Protein AF-A0A0X3P9R0-F1 (afdb_monomer)

Foldseek 3Di:
DVVLVVVLVVLVVVLVVLVCVQVALPLPQGHLPPRVLPPDDNVLSVLLVVLSVQLSVLSVVLSVLSVVVVVDPDDDPVSVVSSVVSNCSSVVSNVVSVLSSCVVPPPCNVVVVVVVVVVVVVVVVVVVVVVVVVVVVVPPPPPPPDD

Mean predicted aligned error: 10.36 Å

Solvent-accessible surface area (backbone atoms only — not comparable to full-atom values): 8253 Å² total; per-residue (Å²): 113,66,70,62,52,51,53,46,51,54,49,51,51,51,52,52,52,51,53,47,57,68,69,43,47,75,77,82,54,37,33,65,87,76,44,36,50,77,79,50,70,41,68,61,51,51,48,30,54,50,31,38,52,54,13,49,53,35,42,51,54,39,51,52,51,46,55,50,58,71,76,41,94,74,80,60,73,67,58,57,53,51,40,52,52,38,44,54,50,14,51,49,35,34,50,51,21,54,50,58,48,43,63,76,71,45,95,56,55,68,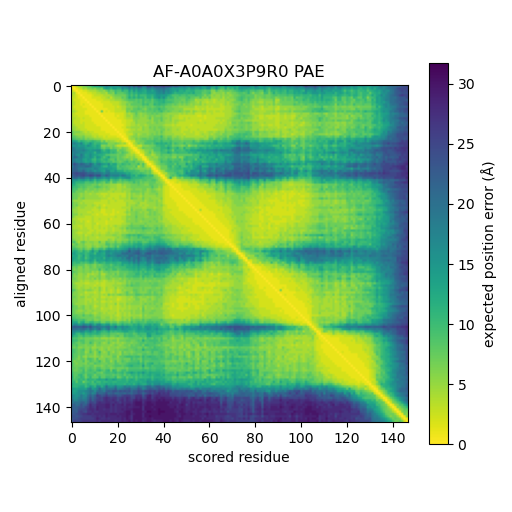61,54,54,49,53,52,50,50,52,52,52,52,52,51,53,53,51,51,56,53,51,48,55,57,55,61,65,74,62,76,72,78,81,75,82,79,130

Radius of gyration: 20.5 Å; Cα contacts (8 Å, |Δi|>4): 85; chains: 1; bounding box: 44×24×81 Å

Organism: Schistocephalus solidus (NCBI:txid70667)

pLDDT: mean 75.78, std 11.13, range [46.41, 90.31]

Structure (mmCIF, N/CA/C/O backbone):
data_AF-A0A0X3P9R0-F1
#
_entry.id   AF-A0A0X3P9R0-F1
#
loop_
_atom_site.group_PDB
_atom_site.id
_atom_site.type_symbol
_atom_site.label_atom_id
_atom_site.label_alt_id
_atom_site.label_comp_id
_atom_site.label_asym_id
_atom_site.label_entity_id
_atom_site.label_seq_id
_atom_site.pdbx_PDB_ins_code
_atom_site.Cartn_x
_atom_site.Cartn_y
_atom_site.Cartn_z
_atom_site.occupancy
_atom_site.B_iso_or_equiv
_atom_site.auth_seq_id
_atom_site.auth_comp_id
_atom_site.auth_asym_id
_atom_site.auth_atom_id
_atom_site.pdbx_PDB_model_num
ATOM 1 N N . MET A 1 1 ? -16.005 3.089 19.175 1.00 57.28 1 MET A N 1
ATOM 2 C CA . MET A 1 1 ? -16.388 3.421 17.779 1.00 57.28 1 MET A CA 1
ATOM 3 C C . MET A 1 1 ? -15.313 4.230 17.046 1.00 57.28 1 MET A C 1
ATOM 5 O O . MET A 1 1 ? -15.153 4.011 15.851 1.00 57.28 1 MET A O 1
ATOM 9 N N . GLU A 1 2 ? -14.533 5.092 17.715 1.00 67.56 2 GLU A N 1
ATOM 10 C CA . GLU A 1 2 ? -13.484 5.908 17.062 1.00 67.56 2 GLU A CA 1
ATOM 11 C C . GLU A 1 2 ? -12.408 5.100 16.326 1.00 67.56 2 GLU A C 1
ATOM 13 O O . GLU A 1 2 ? -12.072 5.442 15.196 1.00 67.56 2 GLU A O 1
ATOM 18 N N . MET A 1 3 ? -11.936 3.975 16.881 1.00 68.56 3 MET A N 1
ATOM 19 C CA . MET A 1 3 ? -10.910 3.155 16.212 1.00 68.56 3 MET A CA 1
ATOM 20 C C . MET A 1 3 ? -11.367 2.575 14.863 1.00 68.56 3 MET A C 1
ATOM 22 O O . MET A 1 3 ? -10.569 2.466 13.933 1.00 68.56 3 MET A O 1
ATOM 26 N N . ARG A 1 4 ? -12.658 2.237 14.721 1.00 69.00 4 ARG A N 1
ATOM 27 C CA . ARG A 1 4 ? -13.222 1.744 13.449 1.00 69.00 4 ARG A CA 1
ATOM 28 C C . ARG A 1 4 ? -13.323 2.852 12.402 1.00 69.00 4 ARG A C 1
ATOM 30 O O . ARG A 1 4 ? -13.057 2.610 11.233 1.00 69.00 4 ARG A O 1
ATOM 37 N N . ARG A 1 5 ? -13.659 4.074 12.825 1.00 73.81 5 ARG A N 1
ATOM 38 C CA . ARG A 1 5 ? -13.727 5.238 11.930 1.00 73.81 5 ARG A CA 1
ATOM 39 C C . ARG A 1 5 ? -12.346 5.633 11.418 1.00 73.81 5 ARG A C 1
ATOM 41 O O . ARG A 1 5 ? -12.196 5.830 10.223 1.00 73.81 5 ARG A O 1
ATOM 48 N N . LEU A 1 6 ? -11.348 5.676 12.302 1.00 76.94 6 LEU A N 1
ATOM 49 C CA . LEU A 1 6 ? -9.957 5.953 11.933 1.00 76.94 6 LEU A CA 1
ATOM 50 C C . LEU A 1 6 ? -9.409 4.908 10.960 1.00 76.94 6 LEU A C 1
ATOM 52 O O . LEU A 1 6 ? -8.837 5.254 9.936 1.00 76.94 6 LEU A O 1
ATOM 56 N N . THR A 1 7 ? -9.609 3.620 11.243 1.00 77.50 7 THR A N 1
ATOM 57 C CA . THR A 1 7 ? -9.135 2.569 10.329 1.00 77.50 7 THR A CA 1
ATOM 58 C C . THR A 1 7 ? -9.806 2.659 8.960 1.00 77.50 7 THR A C 1
ATOM 60 O O . THR A 1 7 ? -9.104 2.581 7.958 1.00 77.50 7 THR A O 1
ATOM 63 N N . ALA A 1 8 ? -11.114 2.923 8.896 1.00 78.94 8 ALA A N 1
ATOM 64 C CA . ALA A 1 8 ? -11.813 3.122 7.628 1.00 78.94 8 ALA A CA 1
ATOM 65 C C . ALA A 1 8 ? -11.324 4.363 6.856 1.00 78.94 8 ALA A C 1
ATOM 67 O O . ALA A 1 8 ? -11.149 4.291 5.641 1.00 78.94 8 ALA A O 1
ATOM 68 N N . THR A 1 9 ? -11.061 5.491 7.531 1.00 81.94 9 THR A N 1
ATOM 69 C CA . THR A 1 9 ? -10.551 6.699 6.860 1.00 81.94 9 THR A CA 1
ATOM 70 C C . THR A 1 9 ? -9.126 6.513 6.352 1.00 81.94 9 THR A C 1
ATOM 72 O O . THR A 1 9 ? -8.854 6.865 5.207 1.00 81.94 9 THR A O 1
ATOM 75 N N . LEU A 1 10 ? -8.232 5.909 7.146 1.00 81.94 10 LEU A N 1
ATOM 76 C CA . LEU A 1 10 ? -6.874 5.584 6.698 1.00 81.94 10 LEU A CA 1
ATOM 77 C C . LEU A 1 10 ? -6.894 4.636 5.493 1.00 81.94 10 LEU A C 1
ATOM 79 O O . LEU A 1 10 ? -6.140 4.838 4.544 1.00 81.94 10 LEU A O 1
ATOM 83 N N . LEU A 1 11 ? -7.766 3.625 5.510 1.00 82.06 11 LEU A N 1
ATOM 84 C CA . LEU A 1 11 ? -7.878 2.657 4.421 1.00 82.06 11 LEU A CA 1
ATOM 85 C C . LEU A 1 11 ? -8.442 3.309 3.151 1.00 82.06 11 LEU A C 1
ATOM 87 O O . LEU A 1 11 ? -7.926 3.068 2.064 1.00 82.06 11 LEU A O 1
ATOM 91 N N . GLY A 1 12 ? -9.416 4.214 3.287 1.00 84.94 12 GLY A N 1
ATOM 92 C CA . GLY A 1 12 ? -9.910 5.033 2.178 1.00 84.94 12 GLY A CA 1
ATOM 93 C C . GLY A 1 12 ? -8.824 5.918 1.555 1.00 84.94 12 GLY A C 1
ATOM 94 O O . GLY A 1 12 ? -8.697 5.953 0.333 1.00 84.94 12 GLY A O 1
ATOM 95 N N . ILE A 1 13 ? -7.997 6.576 2.378 1.00 85.81 13 ILE A N 1
ATOM 96 C CA . ILE A 1 13 ? -6.853 7.381 1.909 1.00 85.81 13 ILE A CA 1
ATOM 97 C C . ILE A 1 13 ? -5.813 6.499 1.202 1.00 85.81 13 ILE A C 1
ATOM 99 O O . ILE A 1 13 ? -5.268 6.887 0.172 1.00 85.81 13 ILE A O 1
ATOM 103 N N . ALA A 1 14 ? -5.542 5.301 1.725 1.00 84.56 14 ALA A N 1
ATOM 104 C CA . ALA A 1 14 ? -4.620 4.367 1.087 1.00 84.56 14 ALA A CA 1
ATOM 105 C C . ALA A 1 14 ? -5.130 3.937 -0.299 1.00 84.56 14 ALA A C 1
ATOM 107 O O . ALA A 1 14 ? -4.380 3.976 -1.271 1.00 84.56 14 ALA A O 1
ATOM 108 N N . VAL A 1 15 ? -6.415 3.590 -0.410 1.00 87.50 15 VAL A N 1
ATOM 109 C CA . VAL A 1 15 ? -7.053 3.212 -1.679 1.00 87.50 15 VAL A CA 1
ATOM 110 C C . VAL A 1 15 ? -6.988 4.352 -2.696 1.00 87.50 15 VAL A C 1
ATOM 112 O O . VAL A 1 15 ? -6.581 4.120 -3.834 1.00 87.50 15 VAL A O 1
ATOM 115 N N . THR A 1 16 ? -7.331 5.585 -2.312 1.00 86.38 16 THR A N 1
ATOM 116 C CA . THR A 1 16 ? -7.251 6.732 -3.232 1.00 86.38 16 THR A CA 1
ATOM 117 C C . THR A 1 16 ? -5.818 7.023 -3.656 1.00 86.38 16 THR A C 1
ATOM 119 O O . THR A 1 16 ? -5.587 7.288 -4.834 1.00 86.38 16 THR A O 1
ATOM 122 N N . ALA A 1 17 ? -4.844 6.901 -2.751 1.00 84.81 17 ALA A N 1
ATOM 123 C CA . ALA A 1 17 ? -3.431 7.041 -3.088 1.00 84.81 17 ALA A CA 1
ATOM 124 C C . ALA A 1 17 ? -2.962 5.971 -4.090 1.00 84.81 17 ALA A C 1
ATOM 126 O O . ALA A 1 17 ? -2.243 6.300 -5.031 1.00 84.81 17 ALA A O 1
ATOM 127 N N . ILE A 1 18 ? -3.400 4.713 -3.943 1.00 84.38 18 ILE A N 1
ATOM 128 C CA . ILE A 1 18 ? -3.078 3.629 -4.889 1.00 84.38 18 ILE A CA 1
ATOM 129 C C . ILE A 1 18 ? -3.727 3.882 -6.257 1.00 84.38 18 ILE A C 1
ATOM 131 O O . ILE A 1 18 ? -3.080 3.692 -7.286 1.00 84.38 18 ILE A O 1
ATOM 135 N N . ILE A 1 19 ? -4.978 4.351 -6.289 1.00 85.69 19 ILE A N 1
ATOM 136 C CA . ILE A 1 19 ? -5.662 4.723 -7.539 1.00 85.69 19 ILE A CA 1
ATOM 137 C C . ILE A 1 19 ? -4.919 5.868 -8.233 1.00 85.69 19 ILE A C 1
ATOM 139 O O . ILE A 1 19 ? -4.656 5.788 -9.432 1.00 85.69 19 ILE A O 1
ATOM 143 N N . LEU A 1 20 ? -4.536 6.909 -7.487 1.00 85.50 20 LEU A N 1
ATOM 144 C CA . LEU A 1 20 ? -3.727 8.003 -8.020 1.00 85.50 20 LEU A CA 1
ATOM 145 C C . LEU A 1 20 ? -2.391 7.488 -8.548 1.00 85.50 20 LEU A C 1
ATOM 147 O O . LEU A 1 20 ? -2.002 7.867 -9.646 1.00 85.50 20 LEU A O 1
ATOM 151 N N . ALA A 1 21 ? -1.714 6.603 -7.814 1.00 82.00 21 ALA A N 1
ATOM 152 C CA . ALA A 1 21 ? -0.465 6.004 -8.265 1.00 82.00 21 ALA A CA 1
ATOM 153 C C . ALA A 1 21 ? -0.650 5.277 -9.606 1.00 82.00 21 ALA A C 1
ATOM 155 O O . ALA A 1 21 ? 0.166 5.462 -10.500 1.00 82.00 21 ALA A O 1
ATOM 156 N N . LEU A 1 22 ? -1.737 4.523 -9.798 1.00 80.88 22 LEU A N 1
ATOM 157 C CA . LEU A 1 22 ? -2.039 3.869 -11.079 1.00 80.88 22 LEU A CA 1
ATOM 158 C C . LEU A 1 22 ? -2.375 4.857 -12.207 1.00 80.88 22 LEU A C 1
ATOM 160 O O . LEU A 1 22 ? -2.050 4.587 -13.360 1.00 80.88 22 LEU A O 1
ATOM 164 N N . ALA A 1 23 ? -3.019 5.981 -11.890 1.00 79.81 23 ALA A N 1
ATOM 165 C CA . ALA A 1 23 ? -3.414 6.988 -12.874 1.00 79.81 23 ALA A CA 1
ATOM 166 C C . ALA A 1 23 ? -2.266 7.933 -13.278 1.00 79.81 23 ALA A C 1
ATOM 168 O O . ALA A 1 23 ? -2.246 8.451 -14.395 1.00 79.81 23 ALA A O 1
ATOM 169 N N . LEU A 1 24 ? -1.317 8.187 -12.374 1.00 80.25 24 LEU A N 1
ATOM 170 C CA . LEU A 1 24 ? -0.219 9.126 -12.585 1.00 80.25 24 LEU A CA 1
ATOM 171 C C . LEU A 1 24 ? 0.825 8.531 -13.547 1.00 80.25 24 LEU A C 1
ATOM 173 O O . LEU A 1 24 ? 1.422 7.497 -13.249 1.00 80.25 24 LEU A O 1
ATOM 177 N N . PRO A 1 25 ? 1.163 9.209 -14.660 1.00 67.88 25 PRO A N 1
ATOM 178 C CA . PRO A 1 25 ? 2.139 8.719 -15.634 1.00 67.88 25 PRO A CA 1
ATOM 179 C C . PRO A 1 25 ? 3.598 8.967 -15.204 1.00 67.88 25 PRO A C 1
ATOM 181 O O . PRO A 1 25 ? 4.482 9.087 -16.047 1.00 67.88 25 PRO A O 1
ATOM 184 N N . HIS A 1 26 ? 3.882 9.085 -13.906 1.00 68.88 26 HIS A N 1
ATOM 185 C CA . HIS A 1 26 ? 5.189 9.527 -13.401 1.00 68.88 26 HIS A CA 1
ATOM 186 C C . HIS A 1 26 ? 6.062 8.393 -12.857 1.00 68.88 26 HIS A C 1
ATOM 188 O O . HIS A 1 26 ? 6.948 8.607 -12.037 1.00 68.88 26 HIS A O 1
ATOM 194 N N . TRP A 1 27 ? 5.854 7.171 -13.345 1.00 68.94 27 TRP A N 1
ATOM 195 C CA . TRP A 1 27 ? 6.602 6.009 -12.871 1.00 68.94 27 TRP A CA 1
ATOM 196 C C . TRP A 1 27 ? 8.063 5.993 -13.349 1.00 68.94 27 TRP A C 1
ATOM 198 O O . TRP A 1 27 ? 8.844 5.199 -12.837 1.00 68.94 27 TRP A O 1
ATOM 208 N N . GLY A 1 28 ? 8.442 6.849 -14.309 1.00 62.66 28 GLY A N 1
ATOM 209 C CA . GLY A 1 28 ? 9.772 6.923 -14.939 1.00 62.66 28 GLY A CA 1
ATOM 210 C C . GLY A 1 28 ? 9.808 6.444 -16.402 1.00 62.66 28 GLY A C 1
ATOM 211 O O . GLY A 1 28 ? 10.747 6.738 -17.125 1.00 62.66 28 GLY A O 1
ATOM 212 N N . CYS A 1 29 ? 8.765 5.743 -16.857 1.00 64.44 29 CYS A N 1
ATOM 213 C CA . CYS A 1 29 ? 8.534 5.299 -18.250 1.00 64.44 29 CYS A CA 1
ATOM 214 C C . CYS A 1 29 ? 7.249 5.902 -18.842 1.00 64.44 29 CYS A C 1
ATOM 216 O O . CYS A 1 29 ? 6.735 5.407 -19.843 1.00 64.44 29 CYS A O 1
ATOM 218 N N . GLY A 1 30 ? 6.663 6.899 -18.179 1.00 70.94 30 GLY A N 1
ATOM 219 C CA . GLY A 1 30 ? 5.283 7.300 -18.427 1.00 70.94 30 GLY A CA 1
ATOM 220 C C . GLY A 1 30 ? 4.288 6.453 -17.624 1.00 70.94 30 GLY A C 1
ATOM 221 O O . GLY A 1 30 ? 4.521 6.110 -16.462 1.00 70.94 30 GLY A O 1
ATOM 222 N N . ASN A 1 31 ? 3.169 6.115 -18.265 1.00 71.50 31 ASN A N 1
ATOM 223 C CA . ASN A 1 31 ? 2.088 5.326 -17.678 1.00 71.50 31 ASN A CA 1
ATOM 224 C C . ASN A 1 31 ? 2.497 3.854 -17.455 1.00 71.50 31 ASN A C 1
ATOM 226 O O . ASN A 1 31 ? 3.024 3.213 -18.373 1.00 71.50 31 ASN A O 1
ATOM 230 N N . LEU A 1 32 ? 2.229 3.318 -16.258 1.00 67.25 32 LEU A N 1
ATOM 231 C CA . LEU A 1 32 ? 2.606 1.955 -15.859 1.00 67.25 32 LEU A CA 1
ATOM 232 C C . LEU A 1 32 ? 1.939 0.896 -16.753 1.00 67.25 32 LEU A C 1
ATOM 234 O O . LEU A 1 32 ? 2.570 -0.099 -17.102 1.00 67.25 32 LEU A O 1
ATOM 238 N N . ILE A 1 33 ? 0.690 1.150 -17.155 1.00 67.50 33 ILE A N 1
ATOM 239 C CA . ILE A 1 33 ? -0.164 0.206 -17.890 1.00 67.50 33 ILE A CA 1
ATOM 240 C C . ILE A 1 33 ? 0.180 0.160 -19.389 1.00 67.50 33 ILE A C 1
ATOM 242 O O . ILE A 1 33 ? 0.228 -0.915 -19.978 1.00 67.50 33 ILE A O 1
ATOM 246 N N . GLU A 1 34 ? 0.452 1.306 -20.017 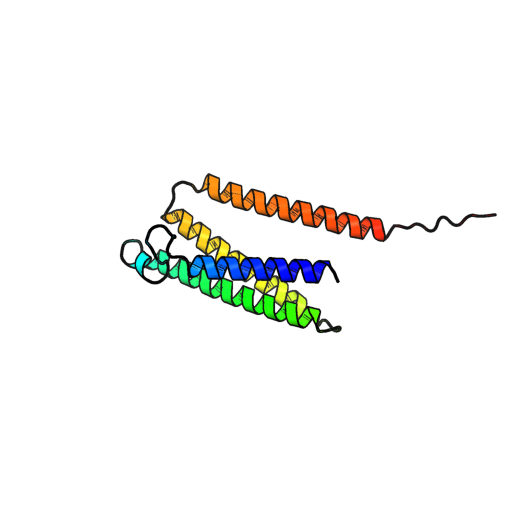1.00 62.41 34 GLU A N 1
ATOM 247 C CA . GLU A 1 34 ? 0.596 1.389 -21.483 1.00 62.41 34 GLU A CA 1
ATOM 248 C C . GLU A 1 34 ? 2.029 1.590 -21.979 1.00 62.41 34 GLU A C 1
ATOM 250 O O . GLU A 1 34 ? 2.418 1.033 -23.009 1.00 62.41 34 GLU A O 1
ATOM 255 N N . ASN A 1 35 ? 2.820 2.413 -21.291 1.00 61.00 35 ASN A N 1
ATOM 256 C CA . ASN A 1 35 ? 4.091 2.900 -21.834 1.00 61.00 35 ASN A CA 1
ATOM 257 C C . ASN A 1 35 ? 5.288 2.118 -21.290 1.00 61.00 35 ASN A C 1
ATOM 259 O O . ASN A 1 35 ? 6.243 1.850 -22.016 1.00 61.00 35 ASN A O 1
ATOM 263 N N . CYS A 1 36 ? 5.200 1.652 -20.046 1.00 62.69 36 CYS A N 1
ATOM 264 C CA . CYS A 1 36 ? 6.263 0.889 -19.401 1.00 62.69 36 CYS A CA 1
ATOM 265 C C . CYS A 1 36 ? 6.571 -0.491 -20.026 1.00 62.69 36 CYS A C 1
ATOM 267 O O . CYS A 1 36 ? 7.752 -0.820 -20.155 1.00 62.69 36 CYS A O 1
ATOM 269 N N . PRO A 1 37 ? 5.582 -1.278 -20.499 1.00 59.31 37 PRO A N 1
ATOM 270 C CA . PRO A 1 37 ? 5.850 -2.570 -21.133 1.00 59.31 37 PRO A CA 1
ATOM 271 C C . PRO A 1 37 ? 6.609 -2.452 -22.465 1.00 59.31 37 PRO A C 1
ATOM 273 O O . PRO A 1 37 ? 7.136 -3.430 -22.977 1.00 59.31 37 PRO A O 1
ATOM 276 N N . ARG A 1 38 ? 6.671 -1.282 -23.107 1.00 59.56 38 ARG A N 1
ATOM 277 C CA . ARG A 1 38 ? 7.262 -1.187 -24.452 1.00 59.56 38 ARG A CA 1
ATOM 278 C C . ARG A 1 38 ? 8.796 -1.189 -24.473 1.00 59.56 38 ARG A C 1
ATOM 280 O O . ARG A 1 38 ? 9.337 -1.476 -25.534 1.00 59.56 38 ARG A O 1
ATOM 287 N N . GLY A 1 39 ? 9.476 -0.929 -23.350 1.00 58.59 39 GLY A N 1
ATOM 288 C CA . GLY A 1 39 ? 10.934 -0.718 -23.324 1.00 58.59 39 GLY A CA 1
ATOM 289 C C . GLY A 1 39 ? 11.779 -1.627 -22.416 1.00 58.59 39 GLY A C 1
ATOM 290 O O . GLY A 1 39 ? 12.997 -1.596 -22.543 1.00 58.59 39 GLY A O 1
ATOM 291 N N . TYR A 1 40 ? 11.193 -2.413 -21.505 1.00 59.50 40 TYR A N 1
ATOM 292 C CA . TYR A 1 40 ? 11.924 -3.232 -20.513 1.00 59.50 40 TYR A CA 1
ATOM 293 C C . TYR A 1 40 ? 11.124 -4.494 -20.137 1.00 59.50 40 TYR A C 1
ATOM 295 O O . TYR A 1 40 ? 9.927 -4.499 -20.422 1.00 59.50 40 TYR A O 1
ATOM 303 N N . ASP A 1 41 ? 11.767 -5.510 -19.519 1.00 66.88 41 ASP A N 1
ATOM 304 C CA . ASP A 1 41 ? 11.221 -6.807 -19.036 1.00 66.88 41 ASP A CA 1
ATOM 305 C C . ASP A 1 41 ? 9.682 -6.811 -18.938 1.00 66.88 41 ASP A C 1
ATOM 307 O O . ASP A 1 41 ? 9.099 -6.533 -17.881 1.00 66.88 41 ASP A O 1
ATOM 311 N N . ARG A 1 42 ? 9.020 -7.099 -20.070 1.00 71.00 42 ARG A N 1
ATOM 312 C CA . ARG A 1 42 ? 7.563 -6.958 -20.225 1.00 71.00 42 ARG A CA 1
ATOM 313 C C . ARG A 1 42 ? 6.820 -7.742 -19.165 1.00 71.00 42 ARG A C 1
ATOM 315 O O . ARG A 1 42 ? 5.899 -7.222 -18.541 1.00 71.00 42 ARG A O 1
ATOM 322 N N . ASP A 1 43 ? 7.275 -8.962 -18.939 1.00 76.38 43 ASP A N 1
ATOM 323 C CA . ASP A 1 43 ? 6.620 -9.918 -18.060 1.00 76.38 43 ASP A CA 1
ATOM 324 C C . ASP A 1 43 ? 6.668 -9.461 -16.598 1.00 76.38 43 ASP A C 1
ATOM 326 O O . ASP A 1 43 ? 5.675 -9.573 -15.880 1.00 76.38 43 ASP A O 1
ATOM 330 N N . ALA A 1 44 ? 7.777 -8.851 -16.164 1.00 76.94 44 ALA A N 1
ATOM 331 C CA . ALA A 1 44 ? 7.912 -8.336 -14.804 1.00 76.94 44 ALA A CA 1
ATOM 332 C C . ALA A 1 44 ? 7.008 -7.117 -14.563 1.00 76.94 44 ALA A C 1
ATOM 334 O O . ALA A 1 44 ? 6.349 -7.028 -13.529 1.00 76.94 44 ALA A O 1
ATOM 335 N N . ILE A 1 45 ? 6.939 -6.190 -15.521 1.00 79.38 45 ILE A N 1
ATOM 336 C CA . ILE A 1 45 ? 6.108 -4.981 -15.409 1.00 79.38 45 ILE A CA 1
ATOM 337 C C . ILE A 1 45 ? 4.617 -5.336 -15.444 1.00 79.38 45 ILE A C 1
ATOM 339 O O . ILE A 1 45 ? 3.838 -4.799 -14.655 1.00 79.38 45 ILE A O 1
ATOM 343 N N . ILE A 1 46 ? 4.221 -6.264 -16.318 1.00 80.81 46 ILE A N 1
ATOM 344 C CA . ILE A 1 46 ? 2.841 -6.754 -16.392 1.00 80.81 46 ILE A CA 1
ATOM 345 C C . ILE A 1 46 ? 2.464 -7.472 -15.092 1.00 80.81 46 ILE A C 1
ATOM 347 O O . ILE A 1 46 ? 1.382 -7.226 -14.559 1.00 80.81 46 ILE A O 1
ATOM 351 N N . ALA A 1 47 ? 3.361 -8.293 -14.534 1.00 84.50 47 ALA A N 1
ATOM 352 C CA . ALA A 1 47 ? 3.135 -8.943 -13.247 1.00 84.50 47 ALA A CA 1
ATOM 353 C C . ALA A 1 47 ? 2.946 -7.922 -12.111 1.00 84.50 47 ALA A C 1
ATOM 355 O O . ALA A 1 47 ? 2.008 -8.053 -11.328 1.00 84.50 47 ALA A O 1
ATOM 356 N N . VAL A 1 48 ? 3.774 -6.872 -12.048 1.00 85.31 48 VAL A N 1
ATOM 357 C CA . VAL A 1 48 ? 3.622 -5.774 -11.074 1.00 85.31 48 VAL A CA 1
ATOM 358 C C . VAL A 1 48 ? 2.268 -5.081 -11.228 1.00 85.31 48 VAL A C 1
ATOM 360 O O . VAL A 1 48 ? 1.573 -4.874 -10.234 1.00 85.31 48 VAL A O 1
ATOM 363 N N . ALA A 1 49 ? 1.867 -4.744 -12.456 1.00 85.00 49 ALA A N 1
ATOM 364 C CA . ALA A 1 49 ? 0.580 -4.105 -12.710 1.00 85.00 49 ALA A CA 1
ATOM 365 C C . ALA A 1 49 ? -0.593 -5.005 -12.285 1.00 85.00 49 ALA A C 1
ATOM 367 O O . ALA A 1 49 ? -1.511 -4.542 -11.609 1.00 85.00 49 ALA A O 1
ATOM 368 N N . ALA A 1 50 ? -0.537 -6.301 -12.604 1.00 86.50 50 ALA A N 1
ATOM 369 C CA . ALA A 1 50 ? -1.547 -7.271 -12.192 1.00 86.50 50 ALA A CA 1
ATOM 370 C C . ALA A 1 50 ? -1.628 -7.401 -10.661 1.00 86.50 50 ALA A C 1
ATOM 372 O O . ALA A 1 50 ? -2.720 -7.350 -10.098 1.00 86.50 50 ALA A O 1
ATOM 373 N N . LEU A 1 51 ? -0.484 -7.500 -9.977 1.00 86.31 51 LEU A N 1
ATOM 374 C CA . LEU A 1 51 ? -0.412 -7.564 -8.513 1.00 86.31 51 LEU A CA 1
ATOM 375 C C . LEU A 1 51 ? -1.006 -6.311 -7.853 1.00 86.31 51 LEU A C 1
ATOM 377 O O . LEU A 1 51 ? -1.750 -6.434 -6.879 1.00 86.31 51 LEU A O 1
ATOM 381 N N . LEU A 1 52 ? -0.735 -5.118 -8.398 1.00 86.81 52 LEU A N 1
ATOM 382 C CA . LEU A 1 52 ? -1.321 -3.866 -7.910 1.00 86.81 52 LEU A CA 1
ATOM 383 C C . LEU A 1 52 ? -2.840 -3.830 -8.089 1.00 86.81 52 LEU A C 1
ATOM 385 O O . LEU A 1 52 ? -3.548 -3.439 -7.164 1.00 86.81 52 LEU A O 1
ATOM 389 N N . ILE A 1 53 ? -3.350 -4.262 -9.245 1.00 88.56 53 ILE A N 1
ATOM 390 C CA . ILE A 1 53 ? -4.793 -4.279 -9.526 1.00 88.56 53 ILE A CA 1
ATOM 391 C C . ILE A 1 53 ? -5.512 -5.286 -8.618 1.00 88.56 53 ILE A C 1
ATOM 393 O O . ILE A 1 53 ? -6.530 -4.947 -8.016 1.00 88.56 53 ILE A O 1
ATOM 397 N N . ILE A 1 54 ? -4.976 -6.502 -8.471 1.00 90.31 54 ILE A N 1
ATOM 398 C CA . ILE A 1 54 ? -5.560 -7.541 -7.606 1.00 90.31 54 ILE A CA 1
ATOM 399 C C . ILE A 1 54 ? -5.530 -7.095 -6.138 1.00 90.31 54 ILE A C 1
ATOM 401 O O . ILE A 1 54 ? -6.523 -7.240 -5.419 1.00 90.31 54 ILE A O 1
ATOM 405 N N . GLY A 1 55 ? -4.415 -6.510 -5.693 1.00 86.75 55 GLY A N 1
ATOM 406 C CA . GLY A 1 55 ? -4.286 -5.964 -4.346 1.00 86.75 55 GLY A CA 1
ATOM 407 C C . GLY A 1 55 ? -5.268 -4.820 -4.082 1.00 86.75 55 GLY A C 1
ATOM 408 O O . GLY A 1 55 ? -5.935 -4.812 -3.046 1.00 86.75 55 GLY A O 1
ATOM 409 N N . LEU A 1 56 ? -5.431 -3.901 -5.039 1.00 89.88 56 LEU A N 1
ATOM 410 C CA . LEU A 1 56 ? -6.405 -2.811 -4.962 1.00 89.88 56 LEU A CA 1
ATOM 411 C C . LEU A 1 56 ? -7.843 -3.338 -4.883 1.00 89.88 56 LEU A C 1
ATOM 413 O O . LEU A 1 56 ? -8.617 -2.863 -4.055 1.00 89.88 56 LEU A O 1
ATOM 417 N N . ALA A 1 57 ? -8.195 -4.340 -5.692 1.00 90.06 57 ALA A N 1
ATOM 418 C CA . ALA A 1 57 ? -9.511 -4.971 -5.643 1.00 90.06 57 ALA A CA 1
ATOM 419 C C . ALA A 1 57 ? -9.790 -5.592 -4.263 1.00 90.06 57 ALA A C 1
ATOM 421 O O . ALA A 1 57 ? -10.862 -5.373 -3.698 1.00 90.06 57 ALA A O 1
ATOM 422 N N . CYS A 1 58 ? -8.813 -6.289 -3.670 1.00 87.69 58 CYS A N 1
ATOM 423 C CA . CYS A 1 58 ? -8.939 -6.815 -2.306 1.00 87.69 58 CYS A CA 1
ATOM 424 C C . CYS A 1 58 ? -9.152 -5.699 -1.272 1.00 87.69 58 CYS A C 1
ATOM 426 O O . CYS A 1 58 ? -10.039 -5.810 -0.425 1.00 87.69 58 CYS A O 1
ATOM 428 N N . LEU A 1 59 ? -8.382 -4.607 -1.345 1.00 86.56 59 LEU A N 1
ATOM 429 C CA . LEU A 1 59 ? -8.529 -3.479 -0.419 1.00 86.56 59 LEU A CA 1
ATOM 430 C C . LEU A 1 59 ? -9.867 -2.746 -0.583 1.00 86.56 59 LEU A C 1
ATOM 432 O O . LEU A 1 59 ? -10.450 -2.323 0.413 1.00 86.56 59 LEU A O 1
ATOM 436 N N . LEU A 1 60 ? -10.394 -2.643 -1.805 1.00 88.50 60 LEU A N 1
ATOM 437 C CA . LEU A 1 60 ? -11.728 -2.093 -2.058 1.00 88.50 60 LEU A CA 1
ATOM 438 C C . LEU A 1 60 ? -12.827 -2.942 -1.414 1.00 88.50 60 LEU A C 1
ATOM 440 O O . LEU A 1 60 ? -13.731 -2.395 -0.784 1.00 88.50 60 LEU A O 1
ATOM 444 N N . VAL A 1 61 ? -12.735 -4.271 -1.509 1.00 87.88 61 VAL A N 1
ATOM 445 C CA . VAL A 1 61 ? -13.677 -5.175 -0.829 1.00 87.88 61 VAL A CA 1
ATOM 446 C C . VAL A 1 61 ? -13.624 -4.969 0.687 1.00 87.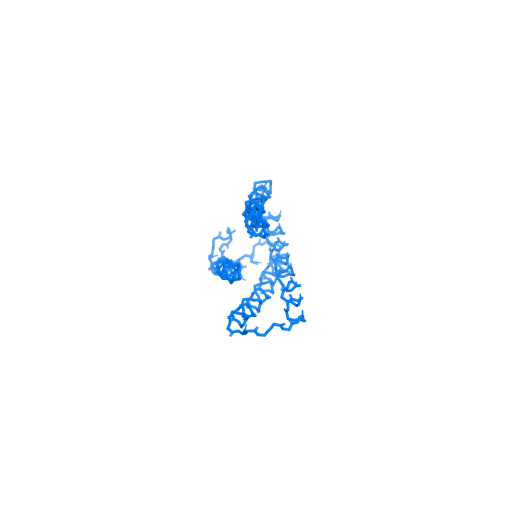88 61 VAL A C 1
ATOM 448 O O . VAL A 1 61 ? -14.667 -4.845 1.326 1.00 87.88 61 VAL A O 1
ATOM 451 N N . VAL A 1 62 ? -12.424 -4.860 1.265 1.00 86.88 62 VAL A N 1
ATOM 452 C CA . VAL A 1 62 ? -12.243 -4.566 2.698 1.00 86.88 62 VAL A CA 1
ATOM 453 C C . VAL A 1 62 ? -12.860 -3.220 3.077 1.00 86.88 62 VAL A C 1
ATOM 455 O O . VAL A 1 62 ? -13.549 -3.134 4.092 1.00 86.88 62 VAL A O 1
ATOM 458 N N . PHE A 1 63 ? -12.670 -2.188 2.253 1.00 85.25 63 PHE A N 1
ATOM 459 C CA . PHE A 1 63 ? -13.263 -0.871 2.474 1.00 85.25 63 PHE A CA 1
ATOM 460 C C . PHE A 1 63 ? -14.797 -0.930 2.500 1.00 85.25 63 PHE A C 1
ATOM 462 O O . PHE A 1 63 ? -15.4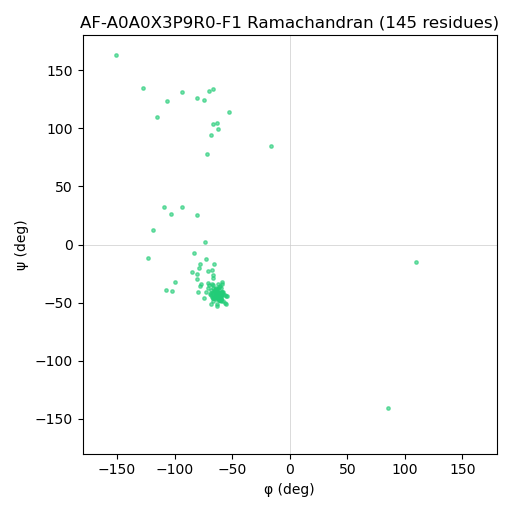22 -0.359 3.392 1.00 85.25 63 PHE A O 1
ATOM 469 N N . ILE A 1 64 ? -15.413 -1.679 1.581 1.00 86.62 64 ILE A N 1
ATOM 470 C CA . ILE A 1 64 ? -16.869 -1.887 1.562 1.00 86.62 64 ILE A CA 1
ATOM 471 C C . ILE A 1 64 ? -17.328 -2.618 2.830 1.00 86.62 64 ILE A C 1
ATOM 473 O O . ILE A 1 64 ? -18.301 -2.199 3.458 1.00 86.62 64 ILE A O 1
ATOM 477 N N . ILE A 1 65 ? -16.614 -3.671 3.245 1.00 84.75 65 ILE A N 1
ATOM 478 C CA . ILE A 1 65 ? -16.906 -4.392 4.493 1.00 84.75 65 ILE A CA 1
ATOM 479 C C . ILE A 1 65 ? -16.842 -3.434 5.690 1.00 84.75 65 ILE A C 1
ATOM 481 O O . ILE A 1 65 ? -17.715 -3.490 6.555 1.00 84.75 65 ILE A O 1
ATOM 485 N N . ASP A 1 66 ? -15.863 -2.527 5.728 1.00 80.75 66 ASP A N 1
ATOM 486 C CA . ASP A 1 66 ? -15.724 -1.530 6.791 1.00 80.75 66 ASP A CA 1
ATOM 487 C C . ASP A 1 66 ? -16.874 -0.522 6.830 1.00 80.75 66 ASP A C 1
ATOM 489 O O . ASP A 1 66 ? -17.377 -0.221 7.915 1.00 80.75 66 ASP A O 1
ATOM 493 N N . LEU A 1 67 ? -17.360 -0.062 5.674 1.00 81.75 67 LEU A N 1
ATOM 494 C CA . LEU A 1 67 ? -18.554 0.786 5.603 1.00 81.75 67 LEU A CA 1
ATOM 495 C C . LEU A 1 67 ? -19.793 0.062 6.145 1.00 81.75 67 LEU A C 1
ATOM 497 O O . LEU A 1 67 ? -20.545 0.625 6.943 1.00 81.75 67 LEU A O 1
ATOM 501 N N . VAL A 1 68 ? -19.975 -1.209 5.777 1.00 83.69 68 VAL A N 1
ATOM 502 C CA . VAL A 1 68 ? -21.084 -2.035 6.277 1.00 83.69 68 VAL A CA 1
ATOM 503 C C . VAL A 1 68 ? -20.959 -2.270 7.788 1.00 83.69 68 VAL A C 1
ATOM 505 O O . VAL A 1 68 ? -21.950 -2.165 8.507 1.00 83.69 68 VAL A O 1
ATOM 508 N N . LEU A 1 69 ? -19.748 -2.516 8.302 1.00 77.44 69 LEU A N 1
ATOM 509 C CA . LEU A 1 69 ? -19.480 -2.700 9.736 1.00 77.44 69 LEU A CA 1
ATOM 510 C C . LEU A 1 69 ? -19.684 -1.434 10.577 1.00 77.44 69 LEU A C 1
ATOM 512 O O . LEU A 1 69 ? -19.818 -1.544 11.797 1.00 77.44 69 LEU A O 1
ATOM 516 N N . ILE A 1 70 ? -19.631 -0.248 9.966 1.00 75.81 70 ILE A N 1
ATOM 517 C CA . ILE A 1 70 ? -19.938 1.024 10.633 1.00 75.81 70 ILE A CA 1
ATOM 518 C C . ILE A 1 70 ? -21.455 1.213 10.751 1.00 75.81 70 ILE A C 1
ATOM 520 O O . ILE A 1 70 ? -21.918 1.737 11.764 1.00 75.81 70 ILE A O 1
ATOM 524 N N . CYS A 1 71 ? -22.215 0.772 9.747 1.00 77.62 71 CYS A N 1
ATOM 525 C CA . CYS A 1 71 ? -23.675 0.882 9.720 1.00 77.62 71 CYS A CA 1
ATOM 526 C C . CYS A 1 71 ? -24.393 -0.267 10.452 1.00 77.62 71 CYS A C 1
ATOM 528 O O . CYS A 1 71 ? -25.528 -0.088 10.888 1.00 77.62 71 CYS A O 1
ATOM 530 N N . SER A 1 72 ? -23.758 -1.434 10.601 1.00 74.25 72 SER A N 1
ATOM 531 C CA . SER A 1 72 ? -24.335 -2.599 11.284 1.00 74.25 72 SER A CA 1
ATOM 532 C C . SER A 1 72 ? -23.947 -2.657 12.764 1.00 74.25 72 SER A C 1
ATOM 534 O O . SER A 1 72 ? -22.770 -2.585 13.118 1.00 74.25 72 SER A O 1
ATOM 536 N N . SER A 1 73 ? -24.932 -2.866 13.640 1.00 66.06 73 SER A N 1
ATOM 537 C CA . SER A 1 73 ? -24.721 -3.125 15.073 1.00 66.06 73 SER A CA 1
ATOM 538 C C . SER A 1 73 ? -24.301 -4.571 15.368 1.00 66.06 73 SER A C 1
ATOM 540 O O . SER A 1 73 ? -23.709 -4.841 16.413 1.00 66.06 73 SER A O 1
ATOM 542 N N . VAL A 1 74 ? -24.566 -5.497 14.441 1.00 70.00 74 VAL A N 1
ATOM 543 C CA . VAL A 1 74 ? -24.288 -6.932 14.573 1.00 70.00 74 VAL A CA 1
ATOM 544 C C . VAL A 1 74 ? -23.095 -7.300 13.699 1.00 70.00 74 VAL A C 1
ATOM 546 O O . VAL A 1 74 ? -23.095 -7.051 12.492 1.00 70.00 74 VAL A O 1
ATOM 549 N N . VAL A 1 75 ? -22.063 -7.884 14.311 1.00 66.81 75 VAL A N 1
ATOM 550 C CA . VAL A 1 75 ? -20.819 -8.256 13.626 1.00 66.81 75 VAL A CA 1
ATOM 551 C C . VAL A 1 75 ? -20.672 -9.779 13.651 1.00 66.81 75 VAL A C 1
ATOM 553 O O . VAL A 1 75 ? -20.402 -10.336 14.715 1.00 66.81 75 VAL A O 1
ATOM 556 N N . PRO A 1 76 ? -20.814 -10.471 12.508 1.00 74.00 76 PRO A N 1
ATOM 557 C CA . PRO A 1 76 ? -20.519 -11.895 12.424 1.00 74.00 76 PRO A CA 1
ATOM 558 C C . PRO A 1 76 ? -19.015 -12.134 12.618 1.00 74.00 76 PRO A C 1
ATOM 560 O O . PRO A 1 76 ? -18.191 -11.475 11.979 1.00 74.00 76 PRO A O 1
ATOM 563 N N . ALA A 1 77 ? -18.635 -13.111 13.447 1.00 70.06 77 ALA A N 1
ATOM 564 C CA . ALA A 1 77 ? -17.226 -13.447 13.698 1.00 70.06 77 ALA A CA 1
ATOM 565 C C . ALA A 1 77 ? -16.460 -13.851 12.415 1.00 70.06 77 ALA A C 1
ATOM 567 O O . ALA A 1 77 ? -15.276 -13.539 12.268 1.00 70.06 77 ALA A O 1
ATOM 568 N N . GLY A 1 78 ? -17.149 -14.474 11.450 1.00 72.38 78 GLY A N 1
ATOM 569 C CA . GLY A 1 78 ? -16.583 -14.817 10.138 1.00 72.38 78 GLY A CA 1
ATOM 570 C C . GLY A 1 78 ? -16.245 -13.601 9.265 1.00 72.38 78 GLY A C 1
ATOM 571 O O . GLY A 1 78 ? -15.302 -13.638 8.482 1.00 72.38 78 GLY A O 1
ATOM 572 N N . LEU A 1 79 ? -16.961 -12.485 9.432 1.00 75.75 79 LEU A N 1
ATOM 573 C CA . LEU A 1 79 ? -16.737 -11.271 8.644 1.00 75.75 79 LEU A CA 1
ATOM 574 C C . LEU A 1 79 ? -15.490 -10.510 9.128 1.00 75.75 79 LEU A C 1
ATOM 576 O O . LEU A 1 79 ? -14.755 -9.935 8.329 1.00 75.75 79 LEU A O 1
ATOM 580 N N . LEU A 1 80 ? -15.217 -10.557 10.437 1.00 76.81 80 LEU A N 1
ATOM 581 C CA . LEU A 1 80 ? -14.013 -9.981 11.046 1.00 76.81 80 LEU A CA 1
ATOM 582 C C . LEU A 1 80 ? -12.738 -10.698 10.591 1.00 76.81 80 LEU A C 1
ATOM 584 O O . LEU A 1 80 ? -11.764 -10.047 10.225 1.00 76.81 80 LEU A O 1
ATOM 588 N N . THR A 1 81 ? -12.745 -12.029 10.594 1.00 79.19 81 THR A N 1
ATOM 589 C CA . THR A 1 81 ? -11.600 -12.842 10.157 1.00 79.19 81 THR A CA 1
ATOM 590 C C . THR A 1 81 ? -11.342 -12.686 8.661 1.00 79.19 81 THR A C 1
ATOM 592 O O . THR A 1 81 ? -10.208 -12.399 8.277 1.00 79.19 81 THR A O 1
ATOM 595 N N . ALA A 1 82 ? -12.386 -12.760 7.828 1.00 79.69 82 ALA A N 1
ATOM 596 C CA . ALA A 1 82 ? -12.275 -12.517 6.389 1.00 79.69 82 ALA A CA 1
ATOM 597 C C . ALA A 1 82 ? -11.677 -11.134 6.084 1.00 79.69 82 ALA A C 1
ATOM 599 O O . ALA A 1 82 ? -10.767 -11.026 5.263 1.00 79.69 82 ALA A O 1
ATOM 600 N N . ARG A 1 83 ? -12.123 -10.091 6.799 1.00 82.88 83 ARG A N 1
ATOM 601 C CA . ARG A 1 83 ? -11.579 -8.732 6.678 1.00 82.88 83 ARG A CA 1
ATOM 602 C C . ARG A 1 83 ? -10.072 -8.693 6.929 1.00 82.88 83 ARG A C 1
ATOM 604 O O . ARG A 1 83 ? -9.350 -8.123 6.117 1.00 82.88 83 ARG A O 1
ATOM 611 N N . PHE A 1 84 ? -9.591 -9.280 8.028 1.00 80.00 84 PHE A N 1
ATOM 612 C CA . PHE A 1 84 ? -8.157 -9.285 8.329 1.00 80.00 84 PHE A CA 1
ATOM 613 C C . PHE A 1 84 ? -7.361 -10.022 7.255 1.00 80.00 84 PHE A C 1
ATOM 615 O O . PHE A 1 84 ? -6.369 -9.487 6.769 1.00 80.00 84 PHE A O 1
ATOM 622 N N . VAL A 1 85 ? -7.818 -11.203 6.837 1.00 86.25 85 VAL A N 1
ATOM 623 C CA . VAL A 1 85 ? -7.137 -11.995 5.804 1.00 86.25 85 VAL A CA 1
ATOM 624 C C . VAL A 1 85 ? -7.038 -11.218 4.490 1.00 86.25 85 VAL A C 1
ATOM 626 O O . VAL A 1 85 ? -5.947 -11.102 3.940 1.00 86.25 85 VAL A O 1
ATOM 629 N N . LEU A 1 86 ? -8.140 -10.628 4.018 1.00 85.06 86 LEU A N 1
ATOM 630 C CA . LEU A 1 86 ? -8.165 -9.824 2.790 1.00 85.06 86 LEU A CA 1
ATOM 631 C C . LEU A 1 86 ? -7.273 -8.581 2.882 1.00 85.06 86 LEU A C 1
ATOM 633 O O . LEU A 1 86 ? -6.609 -8.232 1.907 1.00 85.06 86 LEU A O 1
ATOM 637 N N . LEU A 1 87 ? -7.234 -7.928 4.046 1.00 86.12 87 LEU A N 1
ATOM 638 C CA . LEU A 1 87 ? -6.407 -6.745 4.270 1.00 86.12 87 LEU A CA 1
ATOM 639 C C . LEU A 1 87 ? -4.918 -7.103 4.217 1.00 86.12 87 LEU A C 1
ATOM 641 O O . LEU A 1 87 ? -4.165 -6.455 3.491 1.00 86.12 87 LEU A O 1
ATOM 645 N N . TYR A 1 88 ? -4.499 -8.158 4.922 1.00 85.94 88 TYR A N 1
ATOM 646 C CA . TYR A 1 88 ? -3.112 -8.632 4.888 1.00 85.94 88 TYR A CA 1
ATOM 647 C C . TYR A 1 88 ? -2.709 -9.135 3.501 1.00 85.94 88 TYR A C 1
ATOM 649 O O . TYR A 1 88 ? -1.615 -8.819 3.035 1.00 85.94 88 TYR A O 1
ATOM 657 N N . LEU A 1 89 ? -3.596 -9.867 2.820 1.00 89.56 89 LEU A N 1
ATOM 658 C CA . LEU A 1 89 ? -3.350 -10.361 1.469 1.00 89.56 89 LEU A CA 1
ATOM 659 C C . LEU A 1 89 ? -3.190 -9.197 0.478 1.00 89.56 89 LEU A C 1
ATOM 661 O O . LEU A 1 89 ? -2.188 -9.128 -0.228 1.00 89.56 89 LEU A O 1
ATOM 665 N N . GLY A 1 90 ? -4.135 -8.252 0.461 1.00 85.38 90 GLY A N 1
ATOM 666 C CA . GLY A 1 90 ? -4.103 -7.094 -0.435 1.00 85.38 90 GLY A CA 1
ATOM 667 C C . GLY A 1 90 ? -2.891 -6.194 -0.194 1.00 85.38 90 GLY A C 1
ATOM 668 O O . GLY A 1 90 ? -2.189 -5.840 -1.141 1.00 85.38 90 GLY A O 1
ATOM 669 N N . ALA A 1 91 ? -2.587 -5.884 1.070 1.00 87.31 91 ALA A N 1
ATOM 670 C CA . ALA A 1 91 ? -1.405 -5.102 1.430 1.00 87.31 91 ALA A CA 1
ATOM 671 C C . ALA A 1 91 ? -0.099 -5.822 1.052 1.00 87.31 91 ALA A C 1
ATOM 673 O O . ALA A 1 91 ? 0.817 -5.193 0.523 1.00 87.31 91 ALA A O 1
ATOM 674 N N . GLY A 1 92 ? -0.027 -7.138 1.273 1.00 86.38 92 GLY A N 1
ATOM 675 C CA . GLY A 1 92 ? 1.122 -7.959 0.898 1.00 86.38 92 GLY A CA 1
ATOM 676 C C . GLY A 1 92 ? 1.371 -7.956 -0.608 1.00 86.38 92 GLY A C 1
ATOM 677 O O . GLY A 1 92 ? 2.492 -7.700 -1.038 1.00 86.38 92 GLY A O 1
ATOM 678 N N . LEU A 1 93 ? 0.326 -8.161 -1.416 1.00 87.62 93 LEU A N 1
ATOM 679 C CA . LEU A 1 93 ? 0.427 -8.136 -2.880 1.00 87.62 93 LEU A CA 1
ATOM 680 C C . LEU A 1 93 ? 0.927 -6.782 -3.398 1.00 87.62 93 LEU A C 1
ATOM 682 O O . LEU A 1 93 ? 1.815 -6.745 -4.248 1.00 87.62 93 LEU A O 1
ATOM 686 N N . ILE A 1 94 ? 0.412 -5.675 -2.853 1.00 87.12 94 ILE A N 1
ATOM 687 C CA . ILE A 1 94 ? 0.845 -4.322 -3.233 1.00 87.12 94 ILE A CA 1
ATOM 688 C C . ILE A 1 94 ? 2.299 -4.078 -2.826 1.00 87.12 94 ILE A C 1
ATOM 690 O O . ILE A 1 94 ? 3.077 -3.576 -3.636 1.00 87.12 94 ILE A O 1
ATOM 694 N N . LEU A 1 95 ? 2.695 -4.462 -1.608 1.00 86.56 95 LEU A N 1
ATOM 695 C CA . LEU A 1 95 ? 4.084 -4.330 -1.164 1.00 86.56 95 LEU A CA 1
ATOM 696 C C . LEU A 1 95 ? 5.035 -5.125 -2.056 1.00 86.56 95 LEU A C 1
ATOM 698 O O . LEU A 1 95 ? 6.041 -4.578 -2.501 1.00 86.56 95 LEU A O 1
ATOM 702 N N . ILE A 1 96 ? 4.704 -6.380 -2.367 1.00 87.31 96 ILE A N 1
ATOM 703 C CA . ILE A 1 96 ? 5.508 -7.219 -3.263 1.00 87.31 96 ILE A CA 1
ATOM 704 C C . ILE A 1 96 ? 5.615 -6.565 -4.643 1.00 87.31 96 ILE A C 1
ATOM 706 O O . ILE A 1 96 ? 6.717 -6.472 -5.179 1.00 87.31 96 ILE A O 1
ATOM 710 N N . ALA A 1 97 ? 4.511 -6.053 -5.194 1.00 85.75 97 ALA A N 1
ATOM 711 C CA . ALA A 1 97 ? 4.515 -5.378 -6.488 1.00 85.75 97 ALA A CA 1
ATOM 712 C C . ALA A 1 97 ? 5.476 -4.179 -6.505 1.00 85.75 97 ALA A C 1
ATOM 714 O O . ALA A 1 97 ? 6.312 -4.066 -7.402 1.00 85.75 97 ALA A O 1
ATOM 715 N N . VAL A 1 98 ? 5.410 -3.309 -5.492 1.00 84.25 98 VAL A N 1
ATOM 716 C CA . VAL A 1 98 ? 6.268 -2.115 -5.419 1.00 84.25 98 VAL A CA 1
ATOM 717 C C . VAL A 1 98 ? 7.727 -2.480 -5.138 1.00 84.25 98 VAL A C 1
ATOM 719 O O . VAL A 1 98 ? 8.629 -1.847 -5.689 1.00 84.25 98 VAL A O 1
ATOM 722 N N . ILE A 1 99 ? 7.980 -3.521 -4.340 1.00 84.75 99 ILE A N 1
ATOM 723 C CA . ILE A 1 99 ? 9.331 -4.039 -4.106 1.00 84.75 99 ILE A CA 1
ATOM 724 C C . ILE A 1 99 ? 9.925 -4.558 -5.414 1.00 84.75 99 ILE A C 1
ATOM 726 O O . ILE A 1 99 ? 10.993 -4.098 -5.795 1.00 84.75 99 ILE A O 1
ATOM 730 N N . VAL A 1 100 ? 9.234 -5.444 -6.137 1.00 84.19 100 VAL A N 1
ATOM 731 C CA . VAL A 1 100 ? 9.699 -5.996 -7.425 1.00 84.19 100 VAL A CA 1
ATOM 732 C C . VAL A 1 100 ? 9.894 -4.894 -8.467 1.00 84.19 100 VAL A C 1
ATOM 734 O O . VAL A 1 100 ? 10.829 -4.929 -9.265 1.00 84.19 100 VAL A O 1
ATOM 737 N N . PHE A 1 101 ? 9.047 -3.873 -8.446 1.00 78.94 101 PHE A N 1
ATOM 738 C CA . PHE A 1 101 ? 9.193 -2.737 -9.337 1.00 78.94 101 PHE A CA 1
ATOM 739 C C . PHE A 1 101 ? 10.432 -1.895 -9.021 1.00 78.94 101 PHE A C 1
ATOM 741 O O . PHE A 1 101 ? 11.258 -1.637 -9.896 1.00 78.94 101 PHE A O 1
ATOM 748 N N . THR A 1 102 ? 10.589 -1.501 -7.754 1.00 79.06 102 THR A N 1
ATOM 749 C CA . THR A 1 102 ? 11.767 -0.763 -7.275 1.00 79.06 102 THR A CA 1
ATOM 750 C C . THR A 1 102 ? 13.024 -1.586 -7.522 1.00 79.06 102 THR A C 1
ATOM 752 O O . THR A 1 102 ? 14.045 -1.032 -7.920 1.00 79.06 102 THR A O 1
ATOM 755 N N . ALA A 1 103 ? 12.899 -2.911 -7.411 1.00 78.94 103 ALA A N 1
ATOM 756 C CA .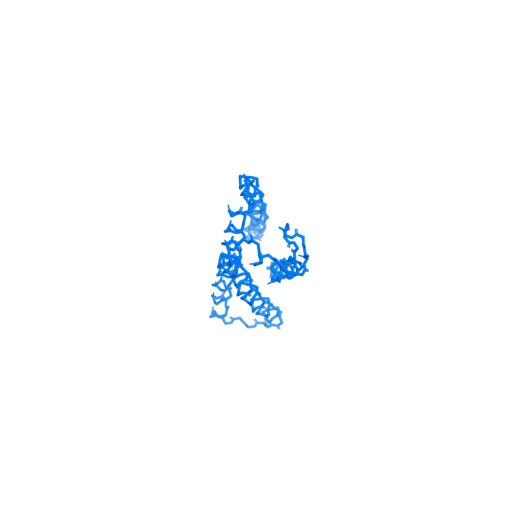 ALA A 1 103 ? 13.955 -3.868 -7.645 1.00 78.94 103 ALA A CA 1
ATOM 757 C C . ALA A 1 103 ? 14.606 -3.781 -8.991 1.00 78.94 103 ALA A C 1
ATOM 759 O O . ALA A 1 103 ? 15.830 -3.740 -9.119 1.00 78.94 103 ALA A O 1
ATOM 760 N N . LYS A 1 104 ? 13.739 -3.786 -9.987 1.00 74.00 104 LYS A N 1
ATOM 761 C CA . LYS A 1 104 ? 14.130 -3.796 -11.376 1.00 74.00 104 LYS A CA 1
ATOM 762 C C . LYS A 1 104 ? 14.514 -2.404 -11.860 1.00 74.00 104 LYS A C 1
ATOM 764 O O . LYS A 1 104 ? 15.291 -2.301 -12.801 1.00 74.00 104 LYS A O 1
ATOM 769 N N . ARG A 1 105 ? 13.985 -1.345 -11.235 1.00 66.56 105 ARG A N 1
ATOM 770 C CA . ARG A 1 105 ? 14.086 0.015 -11.771 1.00 66.56 105 ARG A CA 1
ATOM 771 C C . ARG A 1 105 ? 15.128 0.906 -11.101 1.00 66.56 105 ARG A C 1
ATOM 773 O O . ARG A 1 105 ? 15.777 1.676 -11.799 1.00 66.56 105 ARG A O 1
ATOM 780 N N . ASN A 1 106 ? 15.274 0.842 -9.778 1.00 61.16 106 ASN A N 1
ATOM 781 C CA . ASN A 1 106 ? 16.023 1.839 -9.013 1.00 61.16 106 ASN A CA 1
ATOM 782 C C . ASN A 1 106 ? 17.080 1.190 -8.110 1.00 61.16 106 ASN A C 1
ATOM 784 O O . ASN A 1 106 ? 16.786 0.290 -7.335 1.00 61.16 106 ASN A O 1
ATOM 788 N N . ALA A 1 107 ? 18.296 1.740 -8.098 1.00 63.00 107 ALA A N 1
ATOM 789 C CA . ALA A 1 107 ? 19.349 1.362 -7.144 1.00 63.00 107 ALA A CA 1
ATOM 790 C C . ALA A 1 107 ? 19.108 1.895 -5.707 1.00 63.00 107 ALA 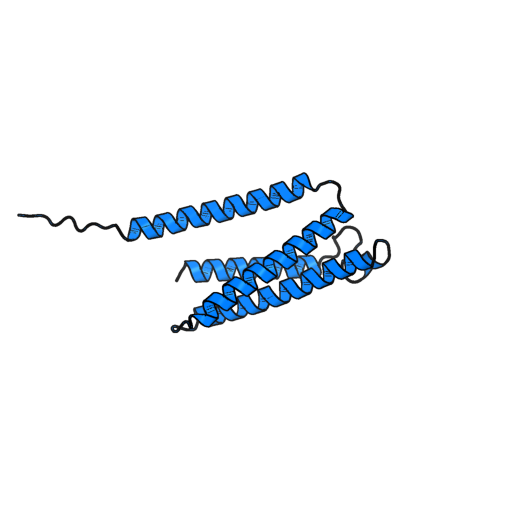A C 1
ATOM 792 O O . ALA A 1 107 ? 19.918 1.678 -4.812 1.00 63.00 107 ALA A O 1
ATOM 793 N N . LEU A 1 108 ? 17.986 2.584 -5.462 1.00 72.44 108 LEU A N 1
ATOM 794 C CA . LEU A 1 108 ? 17.651 3.277 -4.206 1.00 72.44 108 LEU A CA 1
ATOM 795 C C . LEU A 1 108 ? 16.827 2.412 -3.232 1.00 72.44 108 LEU A C 1
ATOM 797 O O . LEU A 1 108 ? 16.000 2.916 -2.472 1.00 72.44 108 LEU A O 1
ATOM 801 N N . TRP A 1 109 ? 17.046 1.101 -3.240 1.00 76.38 109 TRP A N 1
ATOM 802 C CA . TRP A 1 109 ? 16.323 0.139 -2.402 1.00 76.38 109 TRP A CA 1
ATOM 803 C C . TRP A 1 109 ? 16.370 0.452 -0.913 1.00 76.38 109 TRP A C 1
ATOM 805 O O . TRP A 1 109 ? 15.347 0.392 -0.234 1.00 76.38 109 TRP A O 1
ATOM 815 N N . SER A 1 110 ? 17.553 0.803 -0.411 1.00 79.62 110 SER A N 1
ATOM 816 C CA . SER A 1 110 ? 17.754 1.082 1.009 1.00 79.62 110 SER A CA 1
ATOM 817 C C . SER A 1 110 ? 16.936 2.291 1.458 1.00 79.62 110 SER A C 1
ATOM 819 O O . SER A 1 110 ? 16.346 2.261 2.533 1.00 79.62 110 SER A O 1
ATOM 821 N N . TYR A 1 111 ? 16.838 3.324 0.613 1.00 79.00 111 TYR A N 1
ATOM 822 C CA . TYR A 1 111 ? 16.007 4.497 0.882 1.00 79.00 111 TYR A CA 1
ATOM 823 C C . TYR A 1 111 ? 14.523 4.118 0.946 1.00 79.00 111 TYR A C 1
ATOM 825 O O . TYR A 1 111 ? 13.831 4.477 1.894 1.00 79.00 111 TYR A O 1
ATOM 833 N N . PHE A 1 112 ? 14.043 3.331 -0.018 1.00 80.38 112 PHE A N 1
ATOM 834 C CA . PHE A 1 112 ? 12.643 2.915 -0.060 1.00 80.38 112 PHE A CA 1
ATOM 835 C C . PHE A 1 112 ? 12.254 2.029 1.137 1.00 80.38 112 PHE A C 1
ATOM 837 O O . PHE A 1 112 ? 11.230 2.263 1.781 1.00 80.38 112 PHE A O 1
ATOM 844 N N . LEU A 1 113 ? 13.104 1.060 1.493 1.00 81.25 113 LEU A N 1
ATOM 845 C CA . LEU A 1 113 ? 12.902 0.214 2.672 1.00 81.25 113 LEU A CA 1
ATOM 846 C C . LEU A 1 113 ? 12.941 1.017 3.976 1.00 81.25 113 LEU A C 1
ATOM 848 O O . LEU A 1 113 ? 12.142 0.748 4.872 1.00 81.25 113 LEU A O 1
ATOM 852 N N . ALA A 1 114 ? 13.809 2.027 4.075 1.00 84.44 114 ALA A N 1
ATOM 853 C CA . ALA A 1 114 ? 13.851 2.915 5.233 1.00 84.44 114 ALA A CA 1
A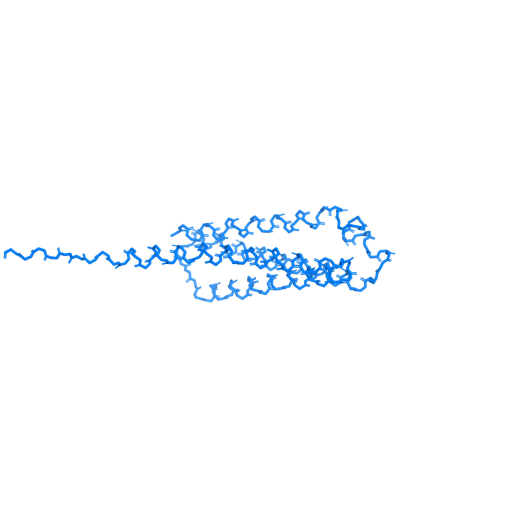TOM 854 C C . ALA A 1 114 ? 12.555 3.729 5.382 1.00 84.44 114 ALA A C 1
ATOM 856 O O . ALA A 1 114 ? 12.024 3.829 6.487 1.00 84.44 114 ALA A O 1
ATOM 857 N N . VAL A 1 115 ? 12.005 4.256 4.281 1.00 84.69 115 VAL A N 1
ATOM 858 C CA . VAL A 1 115 ? 10.723 4.984 4.291 1.00 84.69 115 VAL A CA 1
ATOM 859 C C . VAL A 1 115 ? 9.573 4.070 4.722 1.00 84.69 115 VAL A C 1
ATOM 861 O O . VAL A 1 115 ? 8.794 4.446 5.596 1.00 84.69 115 VAL A O 1
ATOM 864 N N . ILE A 1 116 ? 9.490 2.850 4.179 1.00 85.75 116 ILE A N 1
ATOM 865 C CA . ILE A 1 116 ? 8.481 1.865 4.600 1.00 85.75 116 ILE A CA 1
ATOM 866 C C . ILE A 1 116 ? 8.626 1.537 6.090 1.00 85.75 116 ILE A C 1
ATOM 868 O O . ILE 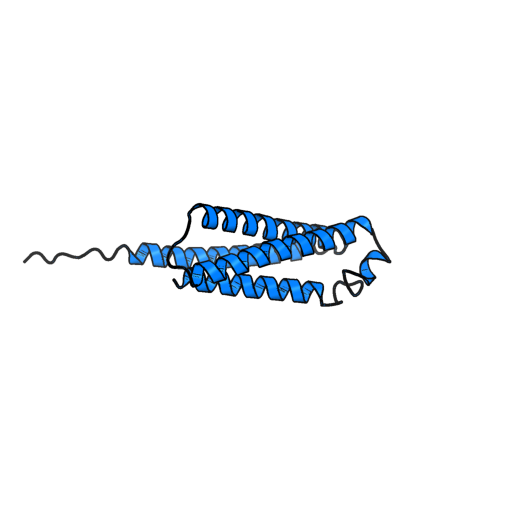A 1 116 ? 7.639 1.563 6.828 1.00 85.75 116 ILE A O 1
ATOM 872 N N . GLY A 1 117 ? 9.849 1.254 6.544 1.00 82.69 117 GLY A N 1
ATOM 873 C CA . GLY A 1 117 ? 10.135 0.947 7.944 1.00 82.69 117 GLY A CA 1
ATOM 874 C C . GLY A 1 117 ? 9.733 2.084 8.885 1.00 82.69 117 GLY A C 1
ATOM 875 O O . GLY A 1 117 ? 9.118 1.834 9.920 1.00 82.69 117 GLY A O 1
ATOM 876 N N . ALA A 1 118 ? 9.994 3.334 8.495 1.00 82.50 118 ALA A N 1
ATOM 877 C CA . ALA A 1 118 ? 9.580 4.510 9.251 1.00 82.50 118 ALA A CA 1
ATOM 878 C C . ALA A 1 118 ? 8.049 4.632 9.341 1.00 82.50 118 ALA A C 1
ATOM 880 O O . ALA A 1 118 ? 7.523 4.884 10.424 1.00 82.50 118 ALA A O 1
ATOM 881 N N . ILE A 1 119 ? 7.321 4.394 8.243 1.00 84.25 119 ILE A N 1
ATOM 882 C CA . ILE A 1 119 ? 5.849 4.405 8.245 1.00 84.25 119 ILE A CA 1
ATOM 883 C C . ILE A 1 119 ? 5.307 3.333 9.197 1.00 84.25 119 ILE A C 1
ATOM 885 O O . ILE A 1 119 ? 4.452 3.635 10.029 1.00 84.25 119 ILE A O 1
ATOM 889 N N . PHE A 1 120 ? 5.827 2.102 9.138 1.00 81.19 120 PHE A N 1
ATOM 890 C CA . PHE A 1 120 ? 5.418 1.042 10.065 1.00 81.19 120 PHE A CA 1
ATOM 891 C C . PHE A 1 120 ? 5.720 1.396 11.522 1.00 81.19 120 PHE A C 1
ATOM 893 O O . PHE A 1 120 ? 4.858 1.199 12.376 1.00 81.19 120 PHE A O 1
ATOM 900 N N . ALA A 1 121 ? 6.892 1.963 11.814 1.00 82.56 121 ALA A N 1
ATOM 901 C CA . ALA A 1 121 ? 7.240 2.401 13.162 1.00 82.56 121 ALA A CA 1
ATOM 902 C C . ALA A 1 121 ? 6.264 3.467 13.691 1.00 82.56 121 ALA A C 1
ATOM 904 O O . ALA A 1 121 ? 5.798 3.364 14.825 1.00 82.56 121 ALA A O 1
ATOM 905 N N . VAL A 1 122 ? 5.892 4.446 12.857 1.00 82.06 122 VAL A N 1
ATOM 906 C CA . VAL A 1 122 ? 4.892 5.469 13.207 1.00 82.06 122 VAL A CA 1
ATOM 907 C C . VAL A 1 122 ? 3.520 4.838 13.455 1.00 82.06 122 VAL A C 1
ATOM 909 O O . VAL A 1 122 ? 2.878 5.150 14.456 1.00 82.06 122 VAL A O 1
ATOM 912 N N . LEU A 1 123 ? 3.078 3.915 12.597 1.00 79.31 123 LEU A N 1
ATOM 913 C CA . LEU A 1 123 ? 1.806 3.209 12.779 1.00 79.31 123 LEU A CA 1
ATOM 914 C C . LEU A 1 123 ? 1.783 2.403 14.086 1.00 79.31 123 LEU A C 1
ATOM 916 O O . LEU A 1 123 ? 0.803 2.469 14.826 1.00 79.31 123 LEU A O 1
ATOM 920 N N . VAL A 1 124 ? 2.867 1.689 14.403 1.00 81.81 124 VAL A N 1
ATOM 921 C CA . VAL A 1 124 ? 3.012 0.938 15.661 1.00 81.81 124 VAL A CA 1
ATOM 922 C C . VAL A 1 124 ? 3.002 1.877 16.867 1.00 81.81 124 VAL A C 1
ATOM 924 O O . VAL A 1 124 ? 2.319 1.591 17.848 1.00 81.81 124 VAL A O 1
ATOM 927 N N . ALA A 1 125 ? 3.691 3.017 16.793 1.00 80.50 125 ALA A N 1
ATOM 928 C CA . ALA A 1 125 ? 3.693 4.011 17.864 1.00 80.50 125 ALA A CA 1
ATOM 929 C C . ALA A 1 125 ? 2.284 4.571 18.126 1.00 80.50 125 ALA A C 1
ATOM 931 O O . ALA A 1 125 ? 1.854 4.650 19.277 1.00 80.50 125 ALA A O 1
ATOM 932 N N . ILE A 1 126 ? 1.530 4.890 17.068 1.00 76.44 126 ILE A N 1
ATOM 933 C CA . ILE A 1 126 ? 0.133 5.331 17.183 1.00 76.44 126 ILE A CA 1
ATOM 934 C C . ILE A 1 126 ? -0.718 4.229 17.825 1.00 76.44 126 ILE A C 1
ATOM 936 O O . ILE A 1 126 ? -1.455 4.500 18.773 1.00 76.44 126 ILE A O 1
ATOM 940 N N . LEU A 1 127 ? -0.595 2.981 17.361 1.00 74.56 127 LEU A N 1
ATOM 941 C CA . LEU A 1 127 ? -1.334 1.847 17.922 1.00 74.56 127 LEU A CA 1
ATOM 942 C C . LEU A 1 127 ? -1.030 1.639 19.413 1.00 74.56 127 LEU A C 1
ATOM 944 O O . LEU A 1 127 ? -1.961 1.417 20.183 1.00 74.56 127 LEU A O 1
ATOM 948 N N . ALA A 1 128 ? 0.230 1.779 19.833 1.00 76.75 128 ALA A N 1
ATOM 949 C CA . ALA A 1 128 ? 0.647 1.653 21.230 1.00 76.75 128 ALA A CA 1
ATOM 950 C C . ALA A 1 128 ? 0.081 2.771 22.132 1.00 76.75 128 ALA A C 1
ATOM 952 O O . ALA A 1 128 ? -0.378 2.521 23.253 1.00 76.75 128 ALA A O 1
ATOM 953 N N . ILE A 1 129 ? 0.054 4.017 21.647 1.00 77.62 129 ILE A N 1
ATOM 954 C CA . ILE A 1 129 ? -0.575 5.140 22.366 1.00 77.62 129 ILE A CA 1
ATOM 955 C C . ILE A 1 129 ? -2.086 4.905 22.510 1.00 77.62 129 ILE A C 1
ATOM 957 O O . ILE A 1 129 ? -2.670 5.178 23.557 1.00 77.62 129 ILE A O 1
ATOM 961 N N . MET A 1 130 ? -2.737 4.359 21.485 1.00 70.19 130 MET A N 1
ATOM 962 C CA . MET A 1 130 ? -4.172 4.077 21.539 1.00 70.19 130 MET A CA 1
ATOM 963 C C . MET A 1 130 ? -4.495 2.883 22.447 1.00 70.19 130 MET A C 1
ATOM 965 O O . MET A 1 130 ? -5.440 2.955 23.233 1.00 70.19 130 MET A O 1
ATOM 969 N N . SER A 1 131 ? -3.700 1.807 22.404 1.00 71.19 131 SER A N 1
ATOM 970 C CA . SER A 1 131 ? -3.899 0.644 23.276 1.00 71.19 131 SER A CA 1
ATOM 971 C C . SER A 1 131 ? -3.675 0.996 24.745 1.00 71.19 131 SER A C 1
ATOM 973 O O . SER A 1 131 ? -4.453 0.571 25.594 1.00 71.19 131 SER A O 1
ATOM 975 N N . SER A 1 132 ? -2.668 1.820 25.053 1.00 66.69 132 SER A N 1
ATOM 976 C CA . SER A 1 132 ? -2.424 2.289 26.423 1.00 66.69 132 SER A CA 1
ATOM 977 C C . SER A 1 132 ? -3.594 3.113 26.967 1.00 66.69 132 SER A C 1
ATOM 979 O O . SER A 1 132 ? -4.036 2.858 28.081 1.00 66.69 132 SER A O 1
ATOM 981 N N . ARG A 1 133 ? -4.200 4.008 26.171 1.00 57.25 133 ARG A N 1
ATOM 982 C CA . ARG A 1 133 ? -5.428 4.735 26.563 1.00 57.25 133 ARG A CA 1
ATOM 983 C C . ARG A 1 133 ? -6.602 3.793 26.858 1.00 57.25 133 ARG A C 1
ATOM 985 O O . ARG A 1 133 ? -7.365 4.053 27.787 1.00 57.25 133 ARG A O 1
ATOM 992 N N . CYS A 1 134 ? -6.740 2.704 26.102 1.00 54.09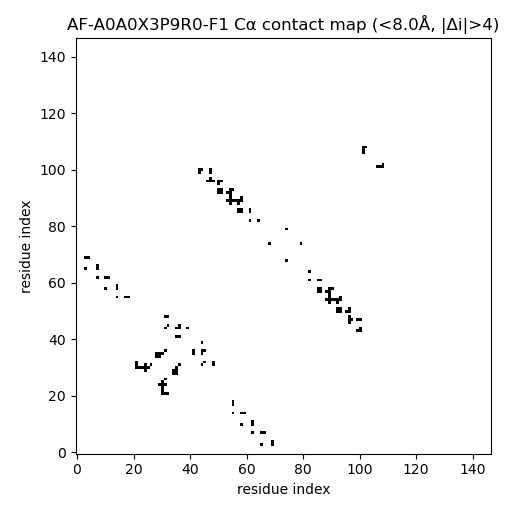 134 CYS A N 1
ATOM 993 C CA . CYS A 1 134 ? -7.765 1.688 26.350 1.00 54.09 134 CYS A CA 1
ATOM 994 C C . CYS A 1 134 ? -7.493 0.850 27.612 1.00 54.09 134 CYS A C 1
ATOM 996 O O . CYS A 1 134 ? -8.447 0.490 28.296 1.00 54.09 134 CYS A O 1
ATOM 998 N N . VAL A 1 135 ? -6.227 0.581 27.955 1.00 52.34 135 VAL A N 1
ATOM 999 C CA . VAL A 1 135 ? -5.849 -0.137 29.189 1.00 52.34 135 VAL A CA 1
ATOM 1000 C C . VAL A 1 135 ? -6.000 0.766 30.419 1.00 52.34 135 VAL A C 1
ATOM 1002 O O . VAL A 1 135 ? -6.655 0.379 31.382 1.00 52.34 135 VAL A O 1
ATOM 1005 N N . THR A 1 136 ? -5.517 2.011 30.364 1.00 51.38 136 THR A N 1
ATOM 1006 C CA . THR A 1 136 ? -5.627 2.978 31.473 1.00 51.38 136 THR A CA 1
ATOM 1007 C C . THR A 1 136 ? -7.077 3.406 31.751 1.00 51.38 136 THR A C 1
ATOM 1009 O O . THR A 1 136 ? -7.417 3.753 32.878 1.00 51.38 136 THR A O 1
ATOM 1012 N N . GLY A 1 137 ? -7.971 3.357 30.755 1.00 48.97 137 GLY A N 1
ATOM 1013 C CA . GLY A 1 137 ? -9.400 3.641 30.945 1.00 48.97 137 GLY A CA 1
ATOM 1014 C C . GLY A 1 137 ? -10.168 2.562 31.723 1.00 48.97 137 GLY A C 1
ATOM 1015 O O . GLY A 1 137 ? -11.195 2.872 32.325 1.00 48.97 137 GLY A O 1
ATOM 1016 N N . SER A 1 138 ? -9.669 1.321 31.747 1.00 50.16 138 SER A N 1
ATOM 1017 C CA . SER A 1 138 ? -10.276 0.212 32.498 1.00 50.16 138 SER A CA 1
ATOM 1018 C C . SER A 1 138 ? -9.875 0.196 33.978 1.00 50.16 138 SER A C 1
ATOM 1020 O O . SER A 1 138 ? -10.433 -0.582 34.749 1.00 50.16 138 SER A O 1
ATOM 1022 N N . GLU A 1 139 ? -8.935 1.052 34.386 1.00 47.31 139 GLU A N 1
ATOM 1023 C CA . GLU A 1 139 ? -8.329 1.053 35.721 1.00 47.31 139 GLU A CA 1
ATOM 1024 C C . GLU A 1 139 ? -8.760 2.263 36.570 1.00 47.31 139 GLU A C 1
ATOM 1026 O O . GLU A 1 139 ? -8.019 2.747 37.424 1.00 47.31 139 GLU A O 1
ATOM 1031 N N . ARG A 1 140 ? -9.994 2.764 36.394 1.00 48.12 140 ARG A N 1
ATOM 1032 C CA . ARG A 1 140 ? -10.625 3.581 37.445 1.00 48.12 140 ARG A CA 1
ATOM 1033 C C . ARG A 1 140 ? -11.017 2.666 38.604 1.00 48.12 140 ARG A C 1
ATOM 1035 O O . ARG A 1 140 ? -12.177 2.294 38.758 1.00 48.12 140 ARG A O 1
ATOM 1042 N N . VAL A 1 141 ? -10.021 2.296 39.405 1.00 56.12 141 VAL A N 1
ATOM 1043 C CA . VAL A 1 141 ? -10.197 1.717 40.736 1.00 56.12 141 VAL A CA 1
ATOM 1044 C C . VAL A 1 141 ? -11.103 2.658 41.527 1.00 56.12 141 VAL A C 1
ATOM 1046 O O . VAL A 1 141 ? -10.755 3.807 41.799 1.00 56.12 141 VAL A O 1
ATOM 1049 N N . VAL A 1 142 ? -12.299 2.174 41.860 1.00 57.50 142 VAL A N 1
ATOM 1050 C CA . VAL A 1 142 ? -13.194 2.804 42.828 1.00 57.50 142 VAL A CA 1
ATOM 1051 C C . VAL A 1 142 ? -12.458 2.803 44.163 1.00 57.50 142 VAL A C 1
ATOM 1053 O O . VAL A 1 142 ? -12.410 1.783 44.850 1.00 57.50 142 VAL A O 1
ATOM 1056 N N . VAL A 1 143 ? -11.857 3.935 44.531 1.00 57.94 143 VAL A N 1
ATOM 1057 C CA . VAL A 1 143 ? -11.387 4.153 45.899 1.00 57.94 143 VAL A CA 1
ATOM 1058 C C . VAL A 1 143 ? -12.640 4.267 46.758 1.00 57.94 143 VAL A C 1
ATOM 1060 O O . VAL A 1 143 ? -13.286 5.310 46.824 1.00 57.94 143 VAL A O 1
ATOM 1063 N N . ARG A 1 144 ? -13.042 3.138 47.343 1.00 51.84 144 ARG A N 1
ATOM 1064 C CA . ARG A 1 144 ? -14.096 3.062 48.351 1.00 51.84 144 ARG A CA 1
ATOM 1065 C C . ARG A 1 144 ? -13.564 3.802 49.578 1.00 51.84 144 ARG A C 1
ATOM 1067 O O . ARG A 1 144 ? -12.693 3.290 50.273 1.00 51.84 144 ARG A O 1
ATOM 1074 N N . THR A 1 145 ? -14.041 5.018 49.816 1.00 58.38 145 THR A N 1
ATOM 1075 C CA . THR A 1 145 ? -13.859 5.711 51.091 1.00 58.38 145 THR A CA 1
ATOM 1076 C C . THR A 1 145 ? -14.567 4.898 52.171 1.00 58.38 145 THR A C 1
ATOM 1078 O O . THR A 1 145 ? -15.795 4.864 52.232 1.00 58.38 145 THR A O 1
ATOM 1081 N N . THR A 1 146 ? -13.800 4.176 52.987 1.00 55.44 146 THR A N 1
ATOM 1082 C CA . THR A 1 146 ? -14.297 3.629 54.251 1.00 55.44 146 THR A CA 1
ATOM 1083 C C . THR A 1 146 ? -14.267 4.729 55.301 1.00 55.44 146 THR A C 1
ATOM 1085 O O . THR A 1 146 ? -13.255 5.409 55.470 1.00 55.44 146 THR A O 1
ATOM 1088 N N . HIS A 1 147 ? -15.440 4.902 55.896 1.00 46.41 147 HIS A N 1
ATOM 1089 C CA . HIS A 1 147 ? -15.852 5.891 56.880 1.00 46.41 147 HIS A CA 1
ATOM 1090 C C . HIS A 1 147 ? -15.315 5.581 58.284 1.00 46.41 147 HIS A C 1
ATOM 1092 O O . HIS A 1 147 ? -14.968 4.401 58.522 1.00 46.41 147 HIS A O 1
#

Sequence (147 aa):
MEMRRLTATLLGIAVTAIILALALPHWGCGNLIENCPRGYDRDAIIAVAALLIIGLACLLVVFIIDLVLICSSVVPAGLLTARFVLLYLGAGLILIAVIVFTAKRNALWSYFLAVIGAIFAVLVAILAIMSSRCVTGSERVVVRTTH

Nearest PDB structures (foldseek):
  8to0-assembly1_z3  TM=3.377E-01  e=6.518E+00  Mus musculus
  4im3-assembly1_A  TM=3.811E-01  e=8.141E+00  Homo sapiens

Secondary structure (DSSP, 8-state):
-HHHHHHHHHHHHHHHHHHHHHH-S-SSSS-TTTTGGGTS-HHHHHHHHHHHHHHHHHHHHHHHHHHHHHH-S---HHHHHHHHHHHHHHHHHHHHHHHHHHHHH-S-HHHHHHHHHHHHHHHHHHHHHHHHHHHHHT---------